Protein AF-A0A3D0Y3M3-F1 (afdb_monomer_lite)

Secondary structure (DSSP, 8-state):
---------TTSSSSSSSS-S----HHHHHHHHHH--STT----HHHHHHHHHHHHHH---HHHHHHHHHHHHHHHH-TTS-HHHHHHHHHHHTSTT----HHHHHHHHHHHH-GGGHHHHHHHHHHHTT-

Radius of gyration: 18.41 Å; chains: 1; bounding box: 30×40×73 Å

Foldseek 3Di:
DDDPDPPDDPVVPPLPPLPDDPPAPLVQLLCCLPPVHDPPDNQGNLNSLLVLLSCLLSDPDVVSVVVSLVSLLCQLVDPVHDLSSVLSSLLSCPAPSGDDDPVSVVSS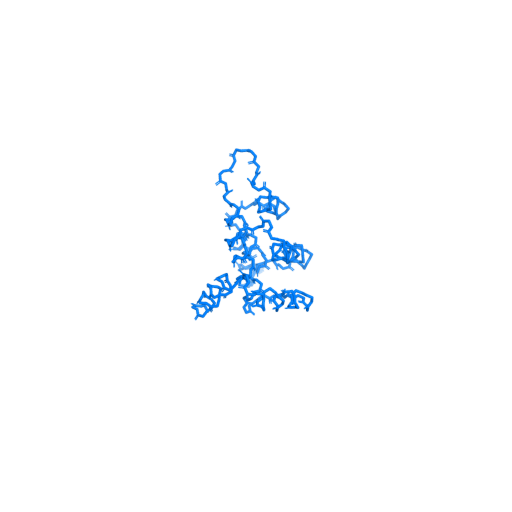VVSCPDPVNVVSNVVSVVVNVVD

Sequence (131 aa):
MVVIRQIKPKGEQMAKELTRETNIPIAKLIVMAIHGGIPGNSFTNCRAMNELGIAFLSTDNPEEREVIEKTFVDVLQNPRFDDCMQFVALSFLKRTDAIVTDHTKDIIAEFEENPANVNVVTAVKERLAHF

Structure (mmCIF, N/CA/C/O backbone):
data_AF-A0A3D0Y3M3-F1
#
_entry.id   AF-A0A3D0Y3M3-F1
#
loop_
_atom_site.group_PDB
_atom_site.id
_atom_site.type_symbol
_atom_site.label_atom_id
_atom_site.label_alt_id
_atom_site.label_comp_id
_atom_site.label_asym_id
_atom_site.label_entity_id
_atom_site.label_seq_id
_atom_site.pdbx_PDB_ins_code
_atom_site.Cartn_x
_atom_site.Cartn_y
_atom_site.Cartn_z
_atom_site.occupancy
_atom_site.B_iso_or_equiv
_atom_site.auth_seq_id
_atom_site.auth_comp_id
_atom_site.auth_asym_id
_atom_site.auth_atom_id
_atom_site.pdbx_PDB_model_num
ATOM 1 N N . MET A 1 1 ? 5.216 -17.815 -57.285 1.00 42.97 1 MET A N 1
ATOM 2 C CA . MET A 1 1 ? 5.975 -17.205 -56.173 1.00 42.97 1 MET A CA 1
ATOM 3 C C . MET A 1 1 ? 4.958 -16.563 -55.237 1.00 42.97 1 MET A C 1
ATOM 5 O O . MET A 1 1 ? 4.400 -15.531 -55.578 1.00 42.97 1 MET A O 1
ATOM 9 N N . VAL A 1 2 ? 4.579 -17.255 -54.159 1.00 35.00 2 VAL A N 1
ATOM 10 C CA . VAL A 1 2 ? 3.506 -16.812 -53.251 1.00 35.00 2 VAL A CA 1
ATOM 11 C C . VAL A 1 2 ? 4.131 -15.962 -52.149 1.00 35.00 2 VAL A C 1
ATOM 13 O O . VAL A 1 2 ? 4.950 -16.453 -51.380 1.00 35.00 2 VAL A O 1
ATOM 16 N N . VAL A 1 3 ? 3.761 -14.683 -52.092 1.00 39.56 3 VAL A N 1
ATOM 17 C CA . VAL A 1 3 ? 4.138 -13.774 -51.003 1.00 39.56 3 VAL A CA 1
ATOM 18 C C . VAL A 1 3 ? 3.166 -14.010 -49.850 1.00 39.56 3 VAL A C 1
ATOM 20 O O . VAL A 1 3 ? 2.032 -13.533 -49.872 1.00 39.56 3 VAL A O 1
ATOM 23 N N . ILE A 1 4 ? 3.596 -14.775 -48.850 1.00 42.16 4 ILE A N 1
ATOM 24 C CA . ILE A 1 4 ? 2.853 -14.948 -47.601 1.00 42.16 4 ILE A CA 1
ATOM 25 C C . ILE A 1 4 ? 3.025 -13.656 -46.798 1.00 42.16 4 ILE A C 1
ATOM 27 O O . ILE A 1 4 ? 4.086 -13.397 -46.231 1.00 42.16 4 ILE A O 1
ATOM 31 N N . ARG A 1 5 ? 1.987 -12.813 -46.769 1.00 44.28 5 ARG A N 1
ATOM 32 C CA . ARG A 1 5 ? 1.904 -11.704 -45.813 1.00 44.28 5 ARG A CA 1
ATOM 33 C C . ARG A 1 5 ? 1.813 -12.316 -44.418 1.00 44.28 5 ARG A C 1
ATOM 35 O O . ARG A 1 5 ? 0.815 -12.954 -44.098 1.00 44.28 5 ARG A O 1
ATOM 42 N N . GLN A 1 6 ? 2.852 -12.139 -43.606 1.00 44.34 6 GLN A N 1
ATOM 43 C CA . GLN A 1 6 ? 2.783 -12.484 -42.192 1.00 44.34 6 GLN A CA 1
ATOM 44 C C . GLN A 1 6 ? 1.736 -11.599 -41.513 1.00 44.34 6 GLN A C 1
ATOM 46 O O . GLN A 1 6 ? 1.946 -10.408 -41.290 1.00 44.34 6 GLN A O 1
ATOM 51 N N . ILE A 1 7 ? 0.587 -12.195 -41.214 1.00 50.84 7 ILE A N 1
ATOM 52 C CA . ILE A 1 7 ? -0.403 -11.637 -40.304 1.00 50.84 7 ILE A CA 1
ATOM 53 C C . ILE A 1 7 ? 0.166 -11.872 -38.903 1.00 50.84 7 ILE A C 1
ATOM 55 O O . ILE A 1 7 ? 0.170 -13.002 -38.419 1.00 50.84 7 ILE A O 1
ATOM 59 N N . LYS A 1 8 ? 0.712 -10.823 -38.279 1.00 45.25 8 LYS A N 1
ATOM 60 C CA . LYS A 1 8 ? 1.110 -10.879 -36.868 1.00 45.25 8 LYS A CA 1
ATOM 61 C C . LYS A 1 8 ? -0.123 -11.156 -35.995 1.00 45.25 8 LYS A C 1
ATOM 63 O O . LYS A 1 8 ? -1.190 -10.600 -36.273 1.00 45.25 8 LYS A O 1
ATOM 68 N N . PRO A 1 9 ? -0.006 -11.997 -34.956 1.00 43.25 9 PRO A N 1
ATOM 69 C CA . PRO A 1 9 ? -1.123 -12.328 -34.090 1.00 43.25 9 PRO A CA 1
ATOM 70 C C . PRO A 1 9 ? -1.576 -11.094 -33.303 1.00 43.25 9 PRO A C 1
ATOM 72 O O . PRO A 1 9 ? -0.786 -10.382 -32.687 1.00 43.25 9 PRO A O 1
ATOM 75 N N . LYS A 1 10 ? -2.893 -10.881 -33.298 1.00 49.25 10 LYS A N 1
ATOM 76 C CA . LYS A 1 10 ? -3.640 -9.793 -32.641 1.00 49.25 10 LYS A CA 1
ATOM 77 C C . LYS A 1 10 ? -3.475 -9.723 -31.106 1.00 49.25 10 LYS A C 1
ATOM 79 O O . LYS A 1 10 ? -4.125 -8.900 -30.477 1.00 49.25 10 LYS A O 1
ATOM 84 N N . GLY A 1 11 ? -2.633 -10.576 -30.515 1.00 42.41 11 GLY A N 1
ATOM 85 C CA . GLY A 1 11 ? -2.322 -10.620 -29.082 1.00 42.41 11 GLY A CA 1
ATOM 86 C C . GLY A 1 11 ? -1.064 -9.843 -28.672 1.00 42.41 11 GLY A C 1
ATOM 87 O O . GLY A 1 11 ? -0.869 -9.604 -27.490 1.00 42.41 11 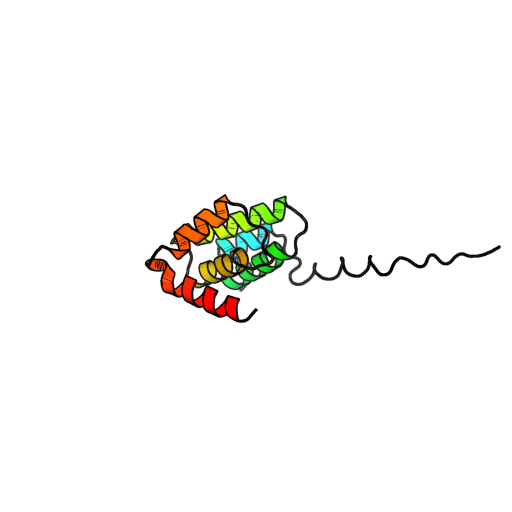GLY A O 1
ATOM 88 N N . GLU A 1 12 ? -0.231 -9.394 -29.617 1.00 38.28 12 GLU A N 1
ATOM 89 C CA . GLU A 1 12 ? 0.996 -8.625 -29.317 1.00 38.28 12 GLU A CA 1
ATOM 90 C C . GLU A 1 12 ? 0.781 -7.099 -29.246 1.00 38.28 12 GLU A C 1
ATOM 92 O O . GLU A 1 12 ? 1.720 -6.346 -28.986 1.00 38.28 12 GLU A O 1
ATOM 97 N N . GLN A 1 13 ? -0.445 -6.620 -29.487 1.00 40.28 13 GLN A N 1
ATOM 98 C CA . GLN A 1 13 ? -0.759 -5.186 -29.555 1.00 40.28 13 GLN A CA 1
ATOM 99 C C . GLN A 1 13 ? -1.400 -4.594 -28.291 1.00 40.28 13 GLN A C 1
ATOM 101 O O . GLN A 1 13 ? -1.568 -3.384 -28.246 1.00 40.28 13 GLN A O 1
ATOM 106 N N . MET A 1 14 ? -1.681 -5.385 -27.249 1.00 34.91 14 MET A N 1
ATOM 107 C CA . MET A 1 14 ? -2.246 -4.871 -25.984 1.00 34.91 14 MET A CA 1
ATOM 108 C C . MET A 1 14 ? -1.259 -4.832 -24.807 1.00 34.91 14 MET A C 1
ATOM 110 O O . MET A 1 14 ? -1.632 -4.410 -23.723 1.00 34.91 14 MET A O 1
ATOM 114 N N . ALA A 1 15 ? 0.009 -5.204 -25.006 1.00 37.84 15 ALA A N 1
ATOM 115 C CA . ALA A 1 15 ? 1.038 -5.121 -23.958 1.00 37.84 15 ALA A CA 1
ATOM 116 C C . ALA A 1 15 ? 1.918 -3.856 -24.056 1.00 37.84 15 ALA A C 1
ATOM 118 O O . ALA A 1 15 ? 2.871 -3.691 -23.301 1.00 37.84 15 ALA A O 1
ATOM 119 N N . LYS A 1 16 ? 1.639 -2.953 -25.008 1.00 36.66 16 LYS A N 1
ATOM 120 C CA . LYS A 1 16 ? 2.443 -1.737 -25.249 1.00 36.66 16 LYS A CA 1
ATOM 121 C C . LYS A 1 16 ? 1.717 -0.423 -24.971 1.00 36.66 16 LYS A C 1
ATOM 123 O O . LYS A 1 16 ? 2.240 0.631 -25.314 1.00 36.66 16 LYS A O 1
ATOM 128 N N . GLU A 1 17 ? 0.559 -0.470 -24.318 1.00 38.56 17 GLU A N 1
ATOM 129 C CA . GLU A 1 17 ? -0.277 0.720 -24.115 1.00 38.56 17 GLU A CA 1
ATOM 130 C C . GLU A 1 17 ? -0.664 0.979 -22.653 1.00 38.56 17 GLU A C 1
ATOM 132 O O . GLU A 1 17 ? -1.669 1.620 -22.388 1.00 38.56 17 GLU A O 1
ATOM 137 N N . LEU A 1 18 ? 0.175 0.550 -21.700 1.00 37.16 18 LEU A N 1
ATOM 138 C CA . LEU A 1 18 ? 0.082 0.984 -20.297 1.00 37.16 18 LEU A CA 1
ATOM 139 C C . LEU A 1 18 ? 1.440 1.415 -19.702 1.00 37.16 18 LEU A C 1
ATOM 141 O O . LEU A 1 18 ? 1.661 1.340 -18.503 1.00 37.16 18 LEU A O 1
ATOM 145 N N . THR A 1 19 ? 2.381 1.867 -20.539 1.00 39.25 19 THR A N 1
ATOM 146 C CA . THR A 1 19 ? 3.691 2.411 -20.106 1.00 39.25 19 THR A CA 1
ATOM 147 C C . THR A 1 19 ? 3.793 3.936 -20.209 1.00 39.25 19 THR A C 1
ATOM 149 O O . THR A 1 19 ? 4.885 4.496 -20.134 1.00 39.25 19 THR A O 1
ATOM 152 N N . ARG A 1 20 ? 2.679 4.660 -20.368 1.00 44.66 20 ARG A N 1
ATOM 153 C CA . ARG A 1 20 ? 2.699 6.125 -20.499 1.00 44.66 20 ARG A CA 1
ATOM 154 C C . ARG A 1 20 ? 1.561 6.802 -19.753 1.00 44.66 20 ARG A C 1
ATOM 156 O O . ARG A 1 20 ? 0.595 7.221 -20.371 1.00 44.66 20 ARG A O 1
ATOM 163 N N . GLU A 1 21 ? 1.761 7.054 -18.467 1.00 48.19 21 GLU A N 1
ATOM 164 C CA . GLU A 1 21 ? 1.193 8.276 -17.883 1.00 48.19 21 GLU A CA 1
ATOM 165 C C . GLU A 1 21 ? 2.258 9.235 -17.334 1.00 48.19 21 GLU A C 1
ATOM 167 O O . GLU A 1 21 ? 2.032 10.442 -17.351 1.00 48.19 21 GLU A O 1
ATOM 172 N N . THR A 1 22 ? 3.480 8.781 -17.001 1.00 51.88 22 THR A N 1
ATOM 173 C CA . THR A 1 22 ? 4.498 9.706 -16.453 1.00 51.88 22 THR A CA 1
ATOM 174 C C . THR A 1 22 ? 5.893 9.668 -17.092 1.00 51.88 22 THR A C 1
ATOM 176 O O . THR A 1 22 ? 6.578 10.688 -17.044 1.00 51.88 22 THR A O 1
ATOM 179 N N . ASN A 1 23 ? 6.348 8.573 -17.728 1.00 62.47 23 ASN A N 1
ATOM 180 C CA . ASN A 1 23 ? 7.762 8.386 -18.143 1.00 62.47 23 ASN A CA 1
ATOM 181 C C . ASN A 1 23 ? 8.780 8.642 -16.997 1.00 62.47 23 ASN A C 1
ATOM 183 O O . ASN A 1 23 ? 9.956 8.916 -17.252 1.00 62.47 23 ASN A O 1
ATOM 187 N N . ILE A 1 24 ? 8.350 8.596 -15.730 1.00 66.94 24 ILE A N 1
ATOM 188 C CA . ILE A 1 24 ? 9.216 8.834 -14.572 1.00 66.94 24 ILE A CA 1
ATOM 189 C C . ILE A 1 24 ? 9.765 7.477 -14.105 1.00 66.94 24 ILE A C 1
ATOM 191 O O . ILE A 1 24 ? 8.974 6.574 -13.846 1.00 66.94 24 ILE A O 1
ATOM 195 N N . PRO A 1 25 ? 11.094 7.311 -13.960 1.00 80.25 25 PRO A N 1
ATOM 196 C CA . PRO A 1 25 ? 11.662 6.094 -13.382 1.00 80.25 25 PRO A CA 1
ATOM 197 C C . PRO A 1 25 ? 11.103 5.820 -11.979 1.00 80.25 25 PRO A C 1
ATOM 199 O O . PRO A 1 25 ? 11.009 6.752 -11.180 1.00 80.25 25 PRO A O 1
ATOM 202 N N . ILE A 1 26 ? 10.816 4.558 -11.638 1.00 81.12 26 ILE A N 1
ATOM 203 C CA . ILE A 1 26 ? 10.262 4.166 -10.323 1.00 81.12 26 ILE A CA 1
ATOM 204 C C . ILE A 1 26 ? 11.098 4.719 -9.165 1.00 81.12 26 ILE A C 1
ATOM 206 O O . ILE A 1 26 ? 10.553 5.324 -8.250 1.00 81.12 26 ILE A O 1
ATOM 210 N N . ALA A 1 27 ? 12.430 4.639 -9.244 1.00 80.69 27 ALA A N 1
ATOM 211 C CA . ALA A 1 27 ? 13.315 5.218 -8.229 1.00 80.69 27 ALA A CA 1
ATOM 212 C C . ALA A 1 27 ? 13.071 6.726 -8.012 1.00 80.69 27 ALA A C 1
ATOM 214 O O . ALA A 1 27 ? 13.097 7.220 -6.886 1.00 80.69 27 ALA A O 1
ATOM 215 N N . LYS A 1 28 ? 12.784 7.467 -9.087 1.00 78.50 28 LYS A N 1
ATOM 216 C CA . LYS A 1 28 ? 12.464 8.897 -9.025 1.00 78.50 28 LYS A CA 1
ATOM 217 C C . LYS A 1 28 ? 11.062 9.130 -8.454 1.00 78.50 28 LYS A C 1
ATOM 219 O O . LYS A 1 28 ? 10.897 10.073 -7.684 1.00 78.50 28 LYS A O 1
ATOM 224 N N . LEU A 1 29 ? 10.088 8.269 -8.764 1.00 80.12 29 LEU A N 1
ATOM 225 C CA . LEU A 1 29 ? 8.758 8.299 -8.139 1.00 80.12 29 LEU A CA 1
ATOM 226 C C . LEU A 1 29 ? 8.832 8.040 -6.628 1.00 80.12 29 LEU A C 1
ATOM 228 O O . LEU A 1 29 ? 8.210 8.776 -5.872 1.00 80.12 29 LEU A O 1
ATOM 232 N N . ILE A 1 30 ? 9.646 7.081 -6.181 1.00 82.12 30 ILE A N 1
ATOM 233 C CA . ILE A 1 30 ? 9.871 6.783 -4.755 1.00 82.12 30 ILE A CA 1
ATOM 234 C C . ILE A 1 30 ? 10.464 7.992 -4.034 1.00 82.12 30 ILE A C 1
ATOM 236 O O . ILE A 1 30 ? 9.958 8.408 -2.992 1.00 82.12 30 ILE A O 1
ATOM 240 N N . VAL A 1 31 ? 11.501 8.616 -4.605 1.00 80.69 31 VAL A N 1
ATOM 241 C CA . VAL A 1 31 ? 12.077 9.844 -4.035 1.00 80.69 31 VAL A CA 1
ATOM 242 C C . VAL A 1 31 ? 11.018 10.941 -3.934 1.00 80.69 31 VAL A C 1
ATOM 244 O O . VAL A 1 31 ? 10.914 11.584 -2.893 1.00 80.69 31 VAL A O 1
ATOM 247 N N . MET A 1 32 ? 10.203 11.134 -4.974 1.00 78.69 32 MET A N 1
ATOM 248 C CA . MET A 1 32 ? 9.133 12.133 -4.963 1.00 78.69 32 MET A CA 1
ATOM 249 C C . MET A 1 32 ? 8.055 11.826 -3.915 1.00 78.69 32 MET A C 1
ATOM 251 O O . MET A 1 32 ? 7.635 12.740 -3.213 1.00 78.69 32 MET A O 1
ATOM 255 N N . ALA A 1 33 ? 7.647 10.564 -3.781 1.00 78.81 33 ALA A N 1
ATOM 256 C CA . ALA A 1 33 ? 6.616 10.129 -2.846 1.00 78.81 33 ALA A CA 1
ATOM 257 C C . ALA A 1 33 ? 7.062 10.242 -1.380 1.00 78.81 33 ALA A C 1
ATOM 259 O O . ALA A 1 33 ? 6.276 10.666 -0.538 1.00 78.81 33 ALA A O 1
ATOM 260 N N . ILE A 1 34 ? 8.323 9.913 -1.080 1.00 78.88 34 ILE A N 1
ATOM 261 C CA . ILE A 1 34 ? 8.843 9.888 0.296 1.00 78.88 34 ILE A CA 1
ATOM 262 C C . ILE A 1 34 ? 9.411 11.247 0.736 1.00 78.88 34 ILE A C 1
ATOM 264 O O . ILE A 1 34 ? 9.279 11.612 1.902 1.00 78.88 34 ILE A O 1
ATOM 268 N N . HIS A 1 35 ? 10.069 11.992 -0.160 1.00 73.62 35 HIS A N 1
ATOM 269 C CA . HIS A 1 35 ? 10.915 13.136 0.218 1.00 73.62 35 HIS A CA 1
ATOM 270 C C . HIS A 1 35 ? 10.386 14.513 -0.209 1.00 73.62 35 HIS A C 1
ATOM 272 O O . HIS A 1 35 ? 11.106 15.495 -0.045 1.00 73.62 35 HIS A O 1
ATOM 278 N N . GLY A 1 36 ? 9.160 14.643 -0.728 1.00 60.31 36 GLY A N 1
ATOM 279 C CA . GLY A 1 36 ? 8.625 15.981 -1.037 1.00 60.31 36 GLY A CA 1
ATOM 280 C C . GLY A 1 36 ? 8.968 16.520 -2.425 1.00 60.31 36 GLY A C 1
ATOM 281 O O . GLY A 1 36 ? 8.787 17.708 -2.680 1.00 60.31 36 GLY A O 1
ATOM 282 N N . GLY A 1 37 ? 9.460 15.671 -3.328 1.00 57.94 37 GLY A N 1
ATOM 283 C CA . GLY A 1 37 ? 9.801 16.063 -4.694 1.00 57.94 37 GLY A CA 1
ATOM 284 C C . GLY A 1 37 ? 11.220 16.611 -4.888 1.00 57.94 37 GLY A C 1
ATOM 285 O O . GLY A 1 37 ? 11.989 16.845 -3.962 1.00 57.94 37 GLY A O 1
ATOM 286 N N . ILE A 1 38 ? 11.576 16.777 -6.162 1.00 53.50 38 ILE A N 1
ATOM 287 C CA . ILE A 1 38 ? 12.813 17.425 -6.617 1.00 53.50 38 ILE A CA 1
ATOM 288 C C . ILE A 1 38 ? 12.537 18.935 -6.702 1.00 53.50 38 ILE A C 1
ATOM 290 O O . ILE A 1 38 ? 11.460 19.301 -7.187 1.00 53.50 38 ILE A O 1
ATOM 294 N N . PRO A 1 39 ? 13.474 19.817 -6.299 1.00 48.22 39 PRO A N 1
ATOM 295 C CA . PRO A 1 39 ? 13.294 21.263 -6.414 1.00 48.22 39 PRO A CA 1
ATOM 296 C C . PRO A 1 39 ? 12.828 21.668 -7.822 1.00 48.22 39 PRO A C 1
ATOM 298 O O . PRO A 1 39 ? 13.479 21.335 -8.811 1.00 48.22 39 PRO A O 1
ATOM 301 N N . GLY A 1 40 ? 11.693 22.370 -7.909 1.00 52.78 40 GLY A N 1
ATOM 302 C CA . GLY A 1 40 ? 11.134 22.878 -9.170 1.00 52.78 40 GLY A CA 1
ATOM 303 C C . GLY A 1 40 ? 9.968 22.083 -9.770 1.00 52.78 40 GLY A C 1
ATOM 304 O O . GLY A 1 40 ? 9.483 22.465 -10.832 1.00 52.78 40 GLY A O 1
ATOM 305 N N . ASN A 1 41 ? 9.484 21.019 -9.118 1.00 52.72 41 ASN A N 1
ATOM 306 C CA . ASN A 1 41 ? 8.320 20.257 -9.582 1.00 52.72 41 ASN A CA 1
ATOM 307 C C . ASN A 1 41 ? 7.220 20.235 -8.506 1.00 52.72 41 ASN A C 1
ATOM 309 O O . ASN A 1 41 ? 7.432 19.708 -7.420 1.00 52.72 41 ASN A O 1
ATOM 313 N N . SER A 1 42 ? 6.037 20.786 -8.797 1.00 51.09 42 SER A N 1
ATOM 314 C CA . SER A 1 42 ? 4.909 20.922 -7.852 1.00 51.09 42 SER A CA 1
ATOM 315 C C . SER A 1 42 ? 4.119 19.621 -7.634 1.00 51.09 42 SER A C 1
ATOM 317 O O . SER A 1 42 ? 2.898 19.641 -7.459 1.00 51.09 42 SER A 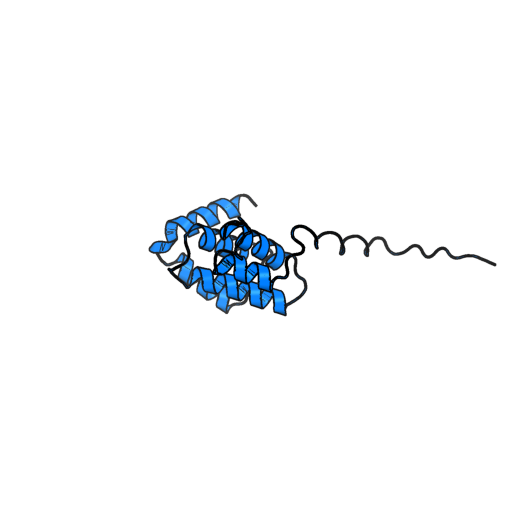O 1
ATOM 319 N N . PHE A 1 43 ? 4.778 18.470 -7.736 1.00 57.22 43 PHE A N 1
ATOM 320 C CA . PHE A 1 43 ? 4.131 17.179 -7.534 1.00 57.22 43 PHE A CA 1
ATOM 321 C C . PHE A 1 43 ? 3.910 16.974 -6.033 1.00 57.22 43 PHE A C 1
ATOM 323 O O . PHE A 1 43 ? 4.871 16.924 -5.275 1.00 57.22 43 PHE A O 1
ATOM 330 N N . THR A 1 44 ? 2.653 16.865 -5.600 1.00 68.94 44 THR A N 1
ATOM 331 C CA . THR A 1 44 ? 2.330 16.537 -4.206 1.00 68.94 44 THR A CA 1
ATOM 332 C C . THR A 1 44 ? 2.666 15.070 -3.914 1.00 68.94 44 THR A C 1
ATOM 334 O O . THR A 1 44 ? 2.524 14.213 -4.792 1.00 68.94 44 THR A O 1
ATOM 337 N N . ASN A 1 45 ? 3.081 14.761 -2.681 1.00 78.69 45 ASN A N 1
ATOM 338 C CA . ASN A 1 45 ? 3.495 13.405 -2.285 1.00 78.69 45 ASN A CA 1
ATOM 339 C C . ASN A 1 45 ? 2.404 12.365 -2.551 1.00 78.69 45 ASN A C 1
ATOM 341 O O . ASN A 1 45 ? 2.692 11.311 -3.107 1.00 78.69 45 ASN A O 1
ATOM 345 N N . CYS A 1 46 ? 1.138 12.688 -2.261 1.00 81.88 46 CYS A N 1
ATOM 346 C CA . CYS A 1 46 ? 0.022 11.781 -2.531 1.00 81.88 46 CYS A CA 1
ATOM 347 C C . CYS A 1 46 ? -0.173 11.502 -4.026 1.00 81.88 46 CYS A C 1
ATOM 349 O O . CYS A 1 46 ? -0.534 10.386 -4.392 1.00 81.88 46 CYS A O 1
ATOM 351 N N . ARG A 1 47 ? 0.103 12.475 -4.909 1.00 83.56 47 ARG A N 1
ATOM 352 C CA . ARG A 1 47 ? 0.061 12.228 -6.355 1.00 83.56 47 ARG A CA 1
ATOM 353 C C . ARG A 1 47 ? 1.162 11.253 -6.758 1.00 83.56 47 ARG A C 1
ATOM 355 O O . ARG A 1 47 ? 0.870 10.284 -7.443 1.00 83.56 47 ARG A O 1
ATOM 362 N N . ALA A 1 48 ? 2.396 11.468 -6.301 1.00 84.62 48 ALA A N 1
ATOM 363 C CA . ALA A 1 48 ? 3.500 10.544 -6.570 1.00 84.62 48 ALA A CA 1
ATOM 364 C C . ALA A 1 48 ? 3.234 9.138 -5.997 1.00 84.62 48 ALA A C 1
ATOM 366 O O . ALA A 1 48 ? 3.524 8.147 -6.659 1.00 84.62 48 ALA A O 1
ATOM 367 N N . MET A 1 49 ? 2.615 9.050 -4.818 1.00 88.81 49 MET A N 1
ATOM 368 C CA . MET A 1 49 ? 2.203 7.783 -4.213 1.00 88.81 49 MET A CA 1
ATOM 369 C C . MET A 1 49 ? 1.127 7.071 -5.040 1.00 88.81 49 MET A C 1
ATOM 371 O O . MET A 1 49 ? 1.172 5.857 -5.208 1.00 88.81 49 MET A O 1
ATOM 375 N N . ASN A 1 50 ? 0.177 7.820 -5.603 1.00 89.88 50 ASN A N 1
ATOM 376 C CA . ASN A 1 50 ? -0.853 7.250 -6.465 1.00 89.88 50 ASN A CA 1
ATOM 377 C C . ASN A 1 50 ? -0.260 6.708 -7.774 1.00 89.88 50 ASN A C 1
ATOM 379 O O . ASN A 1 50 ? -0.626 5.619 -8.200 1.00 89.88 50 ASN A O 1
ATOM 383 N N . GLU A 1 51 ? 0.693 7.427 -8.376 1.00 88.62 51 GLU A N 1
ATOM 384 C CA . GLU A 1 51 ? 1.442 6.946 -9.548 1.00 88.62 51 GLU A CA 1
ATOM 385 C C . GLU A 1 51 ? 2.245 5.675 -9.226 1.00 88.62 51 GLU A C 1
ATOM 387 O O . GLU A 1 51 ? 2.254 4.733 -10.018 1.00 88.62 51 GLU A O 1
ATOM 392 N N . LEU A 1 52 ? 2.870 5.606 -8.042 1.00 89.88 52 LEU A N 1
ATOM 393 C CA . LEU A 1 52 ? 3.516 4.377 -7.565 1.00 89.88 52 LEU A CA 1
ATOM 394 C C . LEU A 1 52 ? 2.518 3.228 -7.429 1.00 89.88 52 LEU A C 1
ATOM 396 O O . LEU A 1 52 ? 2.847 2.103 -7.782 1.00 89.88 52 LEU A O 1
ATOM 400 N N . GLY A 1 53 ? 1.302 3.498 -6.960 1.00 90.75 53 GLY A N 1
ATOM 401 C CA . GLY A 1 53 ? 0.258 2.484 -6.833 1.00 90.75 53 GLY A CA 1
ATOM 402 C C . GLY A 1 53 ? -0.235 1.951 -8.171 1.00 90.75 53 GLY A C 1
ATOM 403 O O . GLY A 1 53 ? -0.482 0.755 -8.310 1.00 90.75 53 GLY A O 1
ATOM 404 N N . ILE A 1 54 ? -0.325 2.813 -9.184 1.00 90.25 54 ILE A N 1
ATOM 405 C CA . ILE A 1 54 ? -0.610 2.379 -10.555 1.00 90.25 54 ILE A CA 1
ATOM 406 C C . ILE A 1 54 ? 0.527 1.477 -11.049 1.00 90.25 54 ILE A C 1
ATOM 408 O O . ILE A 1 54 ? 0.259 0.366 -11.503 1.00 90.25 54 ILE A O 1
ATOM 412 N N . ALA A 1 55 ? 1.784 1.904 -10.876 1.00 89.06 55 ALA A N 1
ATOM 413 C CA . ALA A 1 55 ? 2.956 1.122 -11.269 1.00 89.06 55 ALA A CA 1
ATOM 414 C C . ALA A 1 55 ? 3.037 -0.236 -10.549 1.00 89.06 55 ALA A C 1
ATOM 416 O O . ALA A 1 55 ? 3.363 -1.240 -11.178 1.00 89.06 55 ALA A O 1
ATOM 417 N N . PHE A 1 56 ? 2.695 -0.279 -9.258 1.00 91.19 56 PHE A N 1
ATOM 418 C CA . PHE A 1 56 ? 2.658 -1.495 -8.440 1.00 91.19 56 PHE A CA 1
ATOM 419 C C . PHE A 1 56 ? 1.758 -2.576 -9.046 1.00 91.19 56 PHE A C 1
ATOM 421 O O . PHE A 1 56 ? 2.117 -3.753 -9.051 1.00 91.19 56 PHE A O 1
ATOM 428 N N . LEU A 1 57 ? 0.614 -2.170 -9.594 1.00 89.12 57 LEU A N 1
ATOM 429 C CA . LEU A 1 57 ? -0.378 -3.090 -10.145 1.00 89.12 57 LEU A CA 1
ATOM 430 C C . LEU A 1 57 ? -0.179 -3.390 -11.628 1.00 89.12 57 LEU A C 1
ATOM 432 O O . LEU A 1 57 ? -0.664 -4.409 -12.108 1.00 89.12 57 LEU A O 1
ATOM 436 N N . SER A 1 58 ? 0.526 -2.524 -12.357 1.00 87.81 58 SER A N 1
ATOM 437 C CA . SER A 1 58 ? 0.777 -2.709 -13.787 1.00 87.81 58 SER A CA 1
ATOM 438 C C . SER A 1 58 ? 2.131 -3.339 -14.114 1.00 87.81 58 SER A C 1
ATOM 440 O O . SER A 1 58 ? 2.332 -3.741 -15.257 1.00 87.81 58 SER A O 1
ATOM 442 N N . THR A 1 59 ? 3.096 -3.354 -13.185 1.00 85.31 59 THR A N 1
ATOM 443 C CA . THR A 1 59 ? 4.437 -3.889 -13.470 1.00 85.31 59 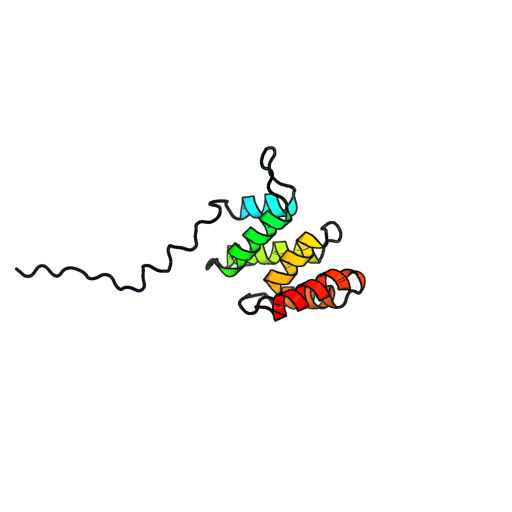THR A CA 1
ATOM 444 C C . THR A 1 59 ? 4.445 -5.417 -13.477 1.00 85.31 59 THR A C 1
ATOM 446 O O . THR A 1 59 ? 3.971 -6.065 -12.541 1.00 85.31 59 THR A O 1
ATOM 449 N N . ASP A 1 60 ? 5.045 -5.995 -14.518 1.00 85.62 60 ASP A N 1
ATOM 450 C CA . ASP A 1 60 ? 5.353 -7.427 -14.607 1.00 85.62 60 ASP A CA 1
ATOM 451 C C . ASP A 1 60 ? 6.707 -7.770 -13.958 1.00 85.62 60 ASP A C 1
ATOM 453 O O . ASP A 1 60 ? 7.039 -8.947 -13.804 1.00 85.62 60 ASP A O 1
ATOM 457 N N . ASN A 1 61 ? 7.503 -6.761 -13.577 1.00 86.88 61 ASN A N 1
ATOM 458 C CA . ASN A 1 61 ? 8.811 -6.957 -12.962 1.00 86.88 61 ASN A CA 1
ATOM 459 C C . ASN A 1 61 ? 8.658 -7.207 -11.445 1.00 86.88 61 ASN A C 1
ATOM 461 O O . ASN A 1 61 ? 8.249 -6.298 -10.716 1.00 86.88 61 ASN A O 1
ATOM 465 N N . PRO A 1 62 ? 9.001 -8.408 -10.939 1.00 86.56 62 PRO A N 1
ATOM 466 C CA . PRO A 1 62 ? 8.841 -8.736 -9.525 1.00 86.56 62 PRO A CA 1
ATOM 467 C C . PRO A 1 62 ? 9.741 -7.900 -8.607 1.00 86.56 62 PRO A C 1
ATOM 469 O O . PRO A 1 62 ? 9.307 -7.553 -7.513 1.00 86.56 62 PRO A O 1
ATOM 472 N N . GLU A 1 63 ? 10.945 -7.522 -9.048 1.00 88.06 63 GLU A N 1
ATOM 473 C CA . GLU A 1 63 ? 11.867 -6.704 -8.244 1.00 88.06 63 GLU A CA 1
ATOM 474 C C . GLU A 1 63 ? 11.327 -5.280 -8.064 1.00 88.06 63 GLU A C 1
ATOM 476 O O . GLU A 1 63 ? 11.368 -4.712 -6.975 1.00 88.06 63 GLU A O 1
ATOM 481 N N . GLU A 1 64 ? 10.764 -4.699 -9.127 1.00 87.81 64 GLU A N 1
ATOM 482 C CA . GLU A 1 64 ? 10.107 -3.391 -9.050 1.00 87.81 64 GLU A CA 1
ATOM 483 C C . GLU A 1 64 ? 8.892 -3.435 -8.132 1.00 87.81 64 GLU A C 1
ATOM 485 O O . GLU A 1 64 ? 8.709 -2.535 -7.310 1.00 87.81 64 GLU A O 1
ATOM 490 N N . ARG A 1 65 ? 8.080 -4.491 -8.251 1.00 91.00 65 ARG A N 1
ATOM 491 C CA . ARG A 1 65 ? 6.915 -4.687 -7.392 1.00 91.00 65 ARG A CA 1
ATOM 492 C C . ARG A 1 65 ? 7.318 -4.762 -5.923 1.00 91.00 65 ARG A C 1
ATOM 494 O O . ARG A 1 65 ? 6.728 -4.048 -5.121 1.00 91.00 65 ARG A O 1
ATOM 501 N N . GLU A 1 66 ? 8.336 -5.554 -5.588 1.00 90.19 66 GLU A N 1
ATOM 502 C CA . GLU A 1 66 ? 8.842 -5.702 -4.217 1.00 90.19 66 GLU A CA 1
ATOM 503 C C . GLU A 1 66 ? 9.337 -4.364 -3.645 1.00 90.19 66 GLU A C 1
ATOM 505 O O . GLU A 1 66 ? 9.027 -4.004 -2.509 1.00 90.19 66 GLU A O 1
ATOM 510 N N . VAL A 1 67 ? 10.058 -3.574 -4.444 1.00 90.94 67 VAL A N 1
ATOM 511 C CA . VAL A 1 67 ? 10.544 -2.252 -4.023 1.00 90.94 67 VAL A CA 1
ATOM 512 C C . VAL A 1 67 ? 9.386 -1.278 -3.759 1.00 90.94 67 VAL A C 1
ATOM 514 O O . VAL A 1 67 ? 9.438 -0.496 -2.801 1.00 90.94 67 VAL A O 1
ATOM 517 N N . ILE A 1 68 ? 8.335 -1.307 -4.583 1.00 92.31 68 ILE A N 1
ATOM 518 C CA . ILE A 1 68 ? 7.155 -0.457 -4.381 1.00 92.31 68 ILE A CA 1
ATOM 519 C C . ILE A 1 68 ? 6.336 -0.943 -3.177 1.00 92.31 68 ILE A C 1
ATOM 521 O O . ILE A 1 68 ? 5.941 -0.124 -2.349 1.00 92.31 68 ILE A O 1
ATOM 525 N N . GLU A 1 69 ? 6.144 -2.255 -3.024 1.00 94.19 69 GLU A N 1
ATOM 526 C CA . GLU A 1 69 ? 5.477 -2.860 -1.863 1.00 94.19 69 GLU A CA 1
ATOM 527 C C . GLU A 1 69 ? 6.157 -2.430 -0.562 1.00 94.19 69 GLU A C 1
ATOM 529 O O . GLU A 1 69 ? 5.504 -1.901 0.339 1.00 94.19 69 GLU A O 1
ATOM 534 N N . LYS A 1 70 ? 7.488 -2.551 -0.503 1.00 93.50 70 LYS A N 1
ATOM 535 C CA . LYS A 1 70 ? 8.283 -2.099 0.640 1.00 93.50 70 LYS A CA 1
ATOM 536 C C . LYS A 1 70 ? 8.096 -0.609 0.919 1.00 93.50 70 LYS A C 1
ATOM 538 O O . LYS A 1 70 ? 7.999 -0.208 2.073 1.00 93.50 70 LYS A O 1
ATOM 543 N N . THR A 1 71 ? 7.994 0.210 -0.127 1.00 93.44 71 THR A N 1
ATOM 544 C CA . THR A 1 71 ? 7.731 1.648 0.025 1.00 93.44 71 THR A CA 1
ATOM 545 C C . THR A 1 71 ? 6.373 1.905 0.683 1.00 93.44 71 THR A C 1
ATOM 547 O O . THR A 1 71 ? 6.273 2.771 1.551 1.00 93.44 71 THR A O 1
ATOM 550 N N . PHE A 1 72 ? 5.327 1.159 0.319 1.00 95.38 72 PHE A N 1
ATOM 551 C CA . PHE A 1 72 ? 4.018 1.280 0.971 1.00 95.38 72 PHE A CA 1
ATOM 552 C C . PHE A 1 72 ? 4.038 0.794 2.417 1.00 95.38 72 PHE A C 1
ATOM 554 O O . PHE A 1 72 ? 3.472 1.458 3.282 1.00 95.38 72 PHE A O 1
ATOM 561 N N . VAL A 1 73 ? 4.731 -0.309 2.695 1.00 95.12 73 VAL A N 1
ATOM 562 C CA . VAL A 1 73 ? 4.944 -0.799 4.063 1.00 95.12 73 VAL A CA 1
ATOM 563 C C . VAL A 1 73 ? 5.640 0.256 4.926 1.00 95.12 73 VAL A C 1
ATOM 565 O O . VAL A 1 73 ? 5.139 0.591 6.000 1.00 95.12 73 VAL A O 1
ATOM 568 N N . ASP A 1 74 ? 6.726 0.855 4.429 1.00 93.69 74 ASP A N 1
ATOM 569 C CA . ASP A 1 74 ? 7.461 1.915 5.128 1.00 93.69 74 ASP A CA 1
ATOM 570 C C . ASP A 1 74 ? 6.563 3.128 5.436 1.00 93.69 74 ASP A C 1
ATOM 572 O O . ASP A 1 74 ? 6.748 3.805 6.452 1.00 93.69 74 ASP A O 1
ATOM 576 N N . VAL A 1 75 ? 5.583 3.415 4.570 1.00 93.69 75 VAL A N 1
ATOM 577 C CA . VAL A 1 75 ? 4.594 4.483 4.780 1.00 93.69 75 VAL A CA 1
ATOM 578 C C . VAL A 1 75 ? 3.610 4.134 5.894 1.00 93.69 75 VAL A C 1
ATOM 580 O O . VAL A 1 75 ? 3.322 4.993 6.727 1.00 93.69 75 VAL A O 1
ATOM 583 N N . LEU A 1 76 ? 3.121 2.893 5.946 1.00 94.50 76 LEU A N 1
ATOM 584 C CA . LEU A 1 76 ? 2.180 2.449 6.980 1.00 94.50 76 LEU A CA 1
ATOM 585 C C . LEU A 1 76 ? 2.832 2.337 8.363 1.00 94.50 76 LEU A C 1
ATOM 587 O O . LEU A 1 76 ? 2.208 2.670 9.367 1.00 94.50 76 LEU A O 1
ATOM 591 N N . GLN A 1 77 ? 4.089 1.904 8.432 1.00 93.12 77 GLN A N 1
ATOM 592 C CA . GLN A 1 77 ? 4.782 1.697 9.707 1.00 93.12 77 GLN A CA 1
ATOM 593 C C . GLN A 1 77 ? 5.362 2.983 10.310 1.00 93.12 77 GLN A C 1
ATOM 595 O O . GLN A 1 77 ? 5.742 2.996 11.483 1.00 93.12 77 GLN A O 1
ATOM 600 N N . ASN A 1 78 ? 5.463 4.067 9.534 1.00 88.38 78 ASN A N 1
ATOM 601 C CA . ASN A 1 78 ? 6.140 5.277 9.978 1.00 88.38 78 ASN A CA 1
ATOM 602 C C . ASN A 1 78 ? 5.154 6.426 10.272 1.00 88.38 78 ASN A C 1
ATOM 604 O O . ASN A 1 78 ? 4.574 6.993 9.344 1.00 88.38 78 ASN A O 1
ATOM 608 N N . PRO A 1 79 ? 5.034 6.865 11.541 1.00 82.88 79 PRO A N 1
ATOM 609 C CA . PRO A 1 79 ? 4.077 7.896 11.951 1.00 82.88 79 PRO A CA 1
ATOM 610 C C . PRO A 1 79 ? 4.405 9.299 11.418 1.00 82.88 79 PRO A C 1
ATOM 612 O O . PRO A 1 79 ? 3.646 10.236 11.646 1.00 82.88 79 PRO A O 1
ATOM 615 N N . ARG A 1 80 ? 5.543 9.484 10.732 1.00 85.38 80 ARG A N 1
ATOM 616 C CA . ARG A 1 80 ? 5.897 10.763 10.096 1.00 85.38 80 ARG A CA 1
ATOM 617 C C . ARG A 1 80 ? 5.062 11.074 8.852 1.00 85.38 80 ARG A C 1
ATOM 619 O O . ARG A 1 80 ? 5.075 12.217 8.402 1.00 85.38 80 ARG A O 1
ATOM 626 N N . PHE A 1 81 ? 4.457 10.058 8.237 1.00 86.81 81 PHE A N 1
ATOM 627 C CA . PHE A 1 81 ? 3.665 10.228 7.025 1.00 86.81 81 PHE A CA 1
ATOM 628 C C . PHE A 1 81 ? 2.219 10.549 7.389 1.00 86.81 81 PHE A C 1
ATOM 630 O O . PHE A 1 81 ? 1.673 9.980 8.326 1.00 86.81 81 PHE A O 1
ATOM 637 N N . ASP A 1 82 ? 1.620 11.475 6.644 1.00 87.50 82 ASP A N 1
ATOM 638 C CA . ASP A 1 82 ? 0.235 11.878 6.851 1.00 87.50 82 ASP A CA 1
ATOM 639 C C . ASP A 1 82 ? -0.779 10.813 6.394 1.00 87.50 82 ASP A C 1
ATOM 641 O O . ASP A 1 82 ? -0.484 9.920 5.589 1.00 87.50 82 ASP A O 1
ATOM 645 N N . ASP A 1 83 ? -2.010 10.964 6.882 1.00 90.00 83 ASP A N 1
ATOM 646 C CA . ASP A 1 83 ? -3.161 10.118 6.562 1.00 90.00 83 ASP A CA 1
ATOM 647 C C . ASP A 1 83 ? -3.407 9.988 5.051 1.00 90.00 83 ASP A C 1
ATOM 649 O O . ASP A 1 83 ? -3.900 8.959 4.596 1.00 90.00 83 ASP A O 1
ATOM 653 N N . CYS A 1 84 ? -3.067 11.005 4.248 1.00 89.31 84 CYS A N 1
ATOM 654 C CA . CYS A 1 84 ? -3.266 10.972 2.799 1.00 89.31 84 CYS A CA 1
ATOM 655 C C . CYS A 1 84 ? -2.322 9.964 2.134 1.00 89.31 84 CYS A C 1
ATOM 657 O O . CYS A 1 84 ? -2.758 9.155 1.311 1.00 89.31 84 CYS A O 1
ATOM 659 N N . MET A 1 85 ? -1.042 9.960 2.507 1.00 90.69 85 MET A N 1
ATOM 660 C CA . MET A 1 85 ? -0.088 8.964 2.014 1.00 90.69 85 MET A CA 1
ATOM 661 C C . MET A 1 85 ? -0.422 7.561 2.521 1.00 90.69 85 MET A C 1
ATOM 663 O O . MET A 1 85 ? -0.403 6.615 1.729 1.00 90.69 85 MET A O 1
ATOM 667 N N . GLN A 1 86 ? -0.780 7.428 3.800 1.00 94.00 86 GLN A N 1
ATOM 668 C CA . GLN A 1 86 ? -1.185 6.146 4.385 1.00 94.00 86 GLN A CA 1
ATOM 669 C C . GLN A 1 86 ? -2.445 5.585 3.718 1.00 94.00 86 GLN A C 1
ATOM 671 O O . GLN A 1 86 ? -2.497 4.400 3.396 1.00 94.00 86 GLN A O 1
ATOM 676 N N . PHE A 1 87 ? -3.429 6.437 3.426 1.00 94.50 87 PHE A N 1
ATOM 677 C CA . PHE A 1 87 ? -4.637 6.066 2.693 1.00 94.50 87 PHE A CA 1
ATOM 678 C C . PHE A 1 87 ? -4.321 5.503 1.308 1.00 94.50 87 PHE A C 1
ATOM 680 O O . PHE A 1 87 ? -4.868 4.466 0.927 1.00 94.50 87 PHE A O 1
ATOM 687 N N . VAL A 1 88 ? -3.444 6.167 0.549 1.00 93.75 88 VAL A N 1
ATOM 688 C CA . VAL A 1 88 ? -3.055 5.699 -0.786 1.00 93.75 88 VAL A CA 1
ATOM 689 C C . VAL A 1 88 ? -2.330 4.356 -0.682 1.00 93.75 88 VAL A C 1
ATOM 691 O O . VAL A 1 88 ? -2.740 3.407 -1.348 1.00 93.75 88 VAL A O 1
ATOM 694 N N . ALA A 1 89 ? -1.317 4.252 0.182 1.00 94.81 89 ALA A N 1
ATOM 695 C CA . ALA A 1 89 ? -0.556 3.020 0.391 1.00 94.81 89 ALA A CA 1
ATOM 696 C C . ALA A 1 89 ? -1.473 1.841 0.762 1.00 94.81 89 ALA A C 1
ATOM 698 O O . ALA A 1 89 ? -1.474 0.814 0.082 1.00 94.81 89 ALA A O 1
ATOM 699 N N . LEU A 1 90 ? -2.328 2.019 1.774 1.00 96.56 90 LEU A N 1
ATOM 700 C CA . LEU A 1 90 ? -3.263 0.987 2.220 1.00 96.56 90 LEU A CA 1
ATOM 701 C C . LEU A 1 90 ? -4.279 0.617 1.127 1.00 96.56 90 LEU A C 1
ATOM 703 O O . LEU A 1 90 ? -4.572 -0.562 0.945 1.00 96.56 90 LEU A O 1
ATOM 707 N N . SER A 1 91 ? -4.783 1.591 0.359 1.00 94.75 91 SER A N 1
ATOM 708 C CA . SER A 1 91 ? -5.725 1.333 -0.744 1.00 94.75 91 SER A CA 1
ATOM 709 C C . SER A 1 91 ? -5.136 0.405 -1.805 1.00 94.75 91 SER A C 1
ATOM 711 O O . SER A 1 91 ? -5.831 -0.487 -2.287 1.00 94.75 91 SER A O 1
ATOM 713 N N . PHE A 1 92 ? -3.871 0.612 -2.180 1.00 95.25 92 PHE A N 1
ATOM 714 C CA . PHE A 1 92 ? -3.204 -0.215 -3.186 1.00 95.25 92 PHE A CA 1
ATOM 715 C C . PHE A 1 92 ? -2.796 -1.582 -2.640 1.00 95.25 92 PHE A C 1
ATOM 717 O O . PHE A 1 92 ? -2.980 -2.578 -3.333 1.00 95.25 92 PHE A O 1
ATOM 724 N N . LEU A 1 93 ? -2.323 -1.654 -1.396 1.00 95.31 93 LEU A N 1
ATOM 725 C CA . LEU A 1 93 ? -1.978 -2.924 -0.755 1.00 95.31 93 LEU A CA 1
ATOM 726 C C . LEU A 1 93 ? -3.196 -3.832 -0.510 1.00 95.31 93 LEU A C 1
ATOM 728 O O . LEU A 1 93 ? -3.058 -5.052 -0.511 1.00 95.31 93 LEU A O 1
ATOM 732 N N . LYS A 1 94 ? -4.388 -3.253 -0.312 1.00 93.69 94 LYS A N 1
ATOM 733 C CA . LYS A 1 94 ? -5.644 -3.992 -0.084 1.00 93.69 94 LYS A CA 1
ATOM 734 C C . LYS A 1 94 ? -6.482 -4.234 -1.341 1.00 93.69 94 LYS A C 1
ATOM 736 O O . LYS A 1 94 ? -7.576 -4.793 -1.239 1.00 93.69 94 LYS A O 1
ATOM 741 N N . ARG A 1 95 ? -6.017 -3.808 -2.517 1.00 88.44 95 ARG A N 1
ATOM 742 C CA . ARG A 1 95 ? -6.714 -4.087 -3.777 1.00 88.44 95 ARG A CA 1
ATOM 743 C C . ARG A 1 95 ? -6.736 -5.591 -4.069 1.00 88.44 95 ARG A C 1
ATOM 745 O O . ARG A 1 95 ? -5.785 -6.301 -3.774 1.00 88.44 95 ARG A O 1
ATOM 752 N N . THR A 1 96 ? -7.827 -6.081 -4.656 1.00 79.12 96 THR A N 1
ATOM 753 C CA . THR A 1 96 ? -8.041 -7.519 -4.917 1.00 79.12 96 THR A CA 1
ATOM 754 C C . THR A 1 96 ? -7.057 -8.108 -5.925 1.00 79.12 96 THR A C 1
ATOM 756 O O . THR A 1 96 ? -6.755 -9.297 -5.862 1.00 79.12 96 THR A O 1
ATOM 759 N N . ASP A 1 97 ? -6.550 -7.285 -6.840 1.00 80.25 97 ASP A N 1
ATOM 760 C CA . ASP A 1 97 ? -5.536 -7.630 -7.834 1.00 80.25 97 ASP A CA 1
ATOM 761 C C . ASP A 1 97 ? -4.092 -7.455 -7.327 1.00 80.25 97 ASP A C 1
ATOM 763 O O . ASP A 1 97 ? -3.145 -7.771 -8.048 1.00 80.25 97 ASP A O 1
ATOM 767 N N . ALA A 1 98 ? -3.898 -6.994 -6.087 1.00 81.31 98 ALA A N 1
ATOM 768 C CA . ALA A 1 98 ? -2.573 -6.827 -5.506 1.00 81.31 98 ALA A CA 1
ATOM 769 C C . ALA A 1 98 ? -1.950 -8.177 -5.118 1.00 81.31 98 ALA A C 1
ATOM 771 O O . ALA A 1 98 ? -2.502 -8.946 -4.330 1.00 81.31 98 ALA A O 1
ATOM 772 N N . ILE A 1 99 ? -0.744 -8.441 -5.627 1.00 85.56 99 ILE A N 1
ATOM 773 C CA . ILE A 1 99 ? 0.098 -9.550 -5.170 1.00 85.56 99 ILE A CA 1
ATOM 774 C C . ILE A 1 99 ? 1.020 -8.997 -4.084 1.00 85.56 99 ILE A C 1
ATOM 776 O O . ILE A 1 99 ? 1.988 -8.311 -4.404 1.00 85.56 99 ILE A O 1
ATOM 780 N N . VAL A 1 100 ? 0.696 -9.289 -2.823 1.00 89.75 100 VAL A N 1
ATOM 781 C CA . VAL A 1 100 ? 1.451 -8.860 -1.632 1.00 89.75 100 VAL A CA 1
ATOM 782 C C . VAL A 1 100 ? 1.999 -10.059 -0.865 1.00 89.75 100 VAL A C 1
ATOM 784 O O . VAL A 1 100 ? 1.375 -11.128 -0.819 1.00 89.75 100 VAL A O 1
ATOM 787 N N . THR A 1 101 ? 3.160 -9.877 -0.245 1.00 91.25 101 THR A N 1
ATOM 788 C CA . THR A 1 101 ? 3.794 -10.889 0.607 1.00 91.25 101 THR A CA 1
ATOM 789 C C . THR A 1 101 ? 3.015 -11.109 1.908 1.00 91.25 101 THR A C 1
ATOM 791 O O . THR A 1 101 ?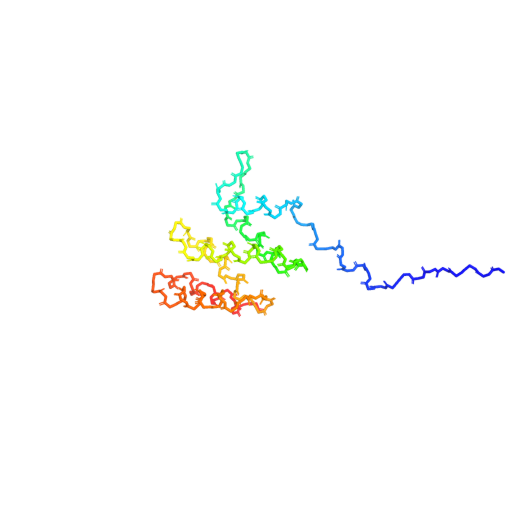 2.243 -10.254 2.342 1.00 91.25 101 THR A O 1
ATOM 794 N N . ASP A 1 102 ? 3.218 -12.257 2.563 1.00 93.19 102 ASP A N 1
ATOM 795 C CA . ASP A 1 102 ? 2.563 -12.540 3.849 1.00 93.19 102 ASP A CA 1
ATOM 796 C C . ASP A 1 102 ? 3.006 -11.561 4.945 1.00 93.19 102 ASP A C 1
ATOM 798 O O . ASP A 1 102 ? 2.173 -11.082 5.706 1.00 93.19 102 ASP A O 1
ATOM 802 N N . HIS A 1 103 ? 4.279 -11.153 4.937 1.00 93.19 103 HIS A N 1
ATOM 803 C CA . HIS A 1 103 ? 4.782 -10.113 5.836 1.00 93.19 103 HIS A CA 1
ATOM 804 C C . HIS A 1 103 ? 3.997 -8.797 5.707 1.00 93.19 103 HIS A C 1
ATOM 806 O O . HIS A 1 103 ? 3.612 -8.194 6.706 1.00 93.19 103 HIS A O 1
ATOM 812 N N . THR A 1 104 ? 3.706 -8.367 4.477 1.00 94.50 104 THR A N 1
ATOM 813 C CA . THR A 1 104 ? 2.900 -7.168 4.226 1.00 94.50 104 THR A CA 1
ATOM 814 C C . THR A 1 104 ? 1.461 -7.332 4.709 1.00 94.50 104 THR A C 1
ATOM 816 O O . THR A 1 104 ? 0.879 -6.370 5.208 1.00 94.50 104 THR A O 1
ATOM 819 N N . LYS A 1 105 ? 0.879 -8.536 4.632 1.00 94.50 105 LYS A N 1
ATOM 820 C CA . LYS A 1 105 ? -0.458 -8.802 5.192 1.00 94.50 105 LYS A CA 1
ATOM 821 C C . LYS A 1 105 ? -0.475 -8.652 6.712 1.00 94.50 105 LYS A C 1
ATOM 823 O O . LYS A 1 105 ? -1.417 -8.053 7.226 1.00 94.50 105 LYS A O 1
ATOM 828 N N . ASP A 1 106 ? 0.557 -9.135 7.404 1.00 96.19 106 ASP A N 1
ATOM 829 C CA . ASP A 1 106 ? 0.684 -8.979 8.859 1.00 96.19 106 ASP A CA 1
ATOM 830 C C . ASP A 1 106 ? 0.749 -7.493 9.241 1.00 96.19 106 ASP A C 1
ATOM 832 O O . ASP A 1 106 ? 0.019 -7.035 10.116 1.00 96.19 106 ASP A O 1
ATOM 836 N N . ILE A 1 107 ? 1.538 -6.705 8.506 1.00 95.88 107 ILE A N 1
ATOM 837 C CA . ILE A 1 107 ? 1.650 -5.254 8.719 1.00 95.88 107 ILE A CA 1
ATOM 838 C C . ILE A 1 107 ? 0.322 -4.536 8.461 1.00 95.88 107 ILE A C 1
ATOM 840 O O . ILE A 1 107 ? -0.038 -3.623 9.203 1.00 95.88 107 ILE A O 1
ATOM 844 N N . ILE A 1 108 ? -0.419 -4.926 7.419 1.00 96.12 108 ILE A N 1
ATOM 845 C CA . ILE A 1 108 ? -1.756 -4.378 7.159 1.00 96.12 108 ILE A CA 1
ATOM 846 C C . ILE A 1 108 ? -2.680 -4.684 8.338 1.00 96.12 108 ILE A C 1
ATOM 848 O O . ILE A 1 108 ? -3.376 -3.780 8.793 1.00 96.12 108 ILE A O 1
ATOM 852 N N . ALA A 1 109 ? -2.677 -5.918 8.849 1.00 95.88 109 ALA A N 1
ATOM 853 C CA . ALA A 1 109 ? -3.498 -6.292 9.996 1.00 95.88 109 ALA A CA 1
ATOM 854 C C . ALA A 1 109 ? -3.145 -5.452 11.236 1.00 95.88 109 ALA A C 1
ATOM 856 O O . ALA A 1 109 ? -4.034 -4.834 11.820 1.00 95.88 109 ALA A O 1
ATOM 857 N N . GLU A 1 110 ? -1.857 -5.323 11.569 1.00 96.31 110 GLU A N 1
ATOM 858 C CA . GLU A 1 110 ? -1.386 -4.468 12.670 1.00 96.31 110 GLU A CA 1
ATOM 859 C C . GLU A 1 110 ? -1.797 -2.997 12.484 1.00 96.31 110 GLU A C 1
ATOM 861 O O . GLU A 1 110 ? -2.239 -2.334 13.428 1.00 96.31 110 GLU A O 1
ATOM 866 N N . PHE A 1 111 ? -1.687 -2.473 11.258 1.00 96.25 111 PHE A N 1
ATOM 867 C CA . PHE A 1 111 ? -2.100 -1.109 10.933 1.00 96.25 111 PHE A CA 1
ATOM 868 C C . PHE A 1 111 ? -3.610 -0.914 11.113 1.00 96.25 111 PHE A C 1
ATOM 870 O O . PHE A 1 111 ? -4.027 0.129 11.622 1.00 96.25 111 PHE A O 1
ATOM 877 N N . GLU A 1 112 ? -4.424 -1.892 10.706 1.00 96.00 112 GLU A N 1
ATOM 878 C CA . GLU A 1 112 ? -5.886 -1.843 10.803 1.00 96.00 112 GLU A CA 1
ATOM 879 C C . GLU A 1 112 ? -6.414 -2.013 12.231 1.00 96.00 112 GLU A C 1
ATOM 881 O O . GLU A 1 112 ? -7.466 -1.459 12.562 1.00 96.00 112 GLU A O 1
ATOM 886 N N . GLU A 1 113 ? -5.703 -2.759 13.073 1.00 96.06 113 GLU A N 1
ATOM 887 C CA . GLU A 1 113 ? -6.054 -2.965 14.480 1.00 96.06 113 GLU A CA 1
ATOM 888 C C . GLU A 1 113 ? -5.713 -1.756 15.361 1.00 96.06 113 GLU A C 1
ATOM 890 O O . GLU A 1 113 ? -6.289 -1.594 16.440 1.00 96.06 113 GLU A O 1
ATOM 895 N N . ASN A 1 114 ? -4.816 -0.877 14.908 1.00 94.75 114 ASN A N 1
ATOM 896 C CA . ASN A 1 114 ? -4.424 0.309 15.657 1.00 94.75 114 ASN A CA 1
ATOM 897 C C . ASN A 1 114 ? -5.544 1.377 15.665 1.00 94.75 114 ASN A C 1
ATOM 899 O O . ASN A 1 114 ? -5.858 1.954 14.617 1.00 94.75 114 ASN A O 1
ATOM 903 N N . PRO A 1 115 ? -6.095 1.749 16.842 1.00 94.06 115 PRO A N 1
ATOM 904 C CA . PRO A 1 115 ? -7.160 2.749 16.939 1.00 94.06 115 PRO A CA 1
ATOM 905 C C . PRO A 1 115 ? -6.779 4.134 16.403 1.00 94.06 115 PRO A C 1
ATOM 907 O O . PRO A 1 115 ? -7.662 4.889 15.996 1.00 94.06 115 PRO A O 1
ATOM 910 N N . ALA A 1 116 ? -5.486 4.477 16.380 1.00 92.31 116 ALA A N 1
ATOM 911 C CA . ALA A 1 116 ? -5.010 5.745 15.827 1.00 92.31 116 ALA A CA 1
ATOM 912 C C . ALA A 1 116 ? -5.282 5.871 14.317 1.00 92.31 116 ALA A C 1
ATOM 914 O O . ALA A 1 116 ? -5.447 6.980 13.816 1.00 92.31 116 ALA A O 1
ATOM 915 N N . ASN A 1 117 ? -5.399 4.743 13.611 1.00 94.94 117 ASN A N 1
ATOM 916 C CA . ASN A 1 117 ? -5.529 4.693 12.156 1.00 94.94 117 ASN A CA 1
ATOM 917 C C . ASN A 1 117 ? -6.986 4.555 11.686 1.00 94.94 117 ASN A C 1
ATOM 919 O O . ASN A 1 117 ? -7.241 4.436 10.486 1.00 94.94 117 ASN A O 1
ATOM 923 N N . VAL A 1 118 ? -7.963 4.572 12.604 1.00 94.94 118 VAL A N 1
ATOM 924 C CA . VAL A 1 118 ? -9.375 4.254 12.314 1.00 94.94 118 VAL A CA 1
ATOM 925 C C . VAL A 1 118 ? -9.966 5.080 11.166 1.00 94.94 118 VAL A C 1
ATOM 927 O O . VAL A 1 118 ? -10.731 4.548 10.360 1.00 94.94 118 VAL A O 1
ATOM 930 N N . ASN A 1 119 ? -9.580 6.354 11.043 1.00 93.75 119 ASN A N 1
ATOM 931 C CA . ASN A 1 119 ? -10.056 7.239 9.978 1.00 93.75 119 ASN A CA 1
ATOM 932 C C . ASN A 1 119 ? -9.572 6.770 8.601 1.00 93.75 119 ASN A C 1
ATOM 934 O O . ASN A 1 119 ? -10.374 6.626 7.678 1.00 93.75 119 ASN A O 1
ATOM 938 N N . VAL A 1 120 ? -8.274 6.477 8.485 1.00 94.75 120 VAL A N 1
ATOM 939 C CA . VAL A 1 120 ? -7.655 5.970 7.254 1.00 94.75 120 VAL A CA 1
ATOM 940 C C . VAL A 1 120 ? -8.273 4.627 6.875 1.00 94.75 120 VAL A C 1
ATOM 942 O O . VAL A 1 120 ? -8.719 4.444 5.744 1.00 94.75 120 VAL A O 1
ATOM 945 N N . VAL A 1 121 ? -8.371 3.706 7.836 1.00 96.38 121 VAL A N 1
ATOM 946 C CA . VAL A 1 121 ? -8.926 2.359 7.632 1.00 96.38 121 VAL A CA 1
ATOM 947 C C . VAL A 1 121 ? -10.379 2.419 7.160 1.00 96.38 121 VAL A C 1
ATOM 949 O O . VAL A 1 121 ? -10.761 1.701 6.235 1.00 96.38 121 VAL A O 1
ATOM 952 N N . THR A 1 122 ? -11.193 3.286 7.764 1.00 95.44 122 THR A N 1
ATOM 953 C CA . THR A 1 122 ? -12.603 3.462 7.382 1.00 95.44 122 THR A CA 1
ATOM 954 C C . THR A 1 122 ? -12.716 4.012 5.966 1.00 95.44 122 THR A C 1
ATOM 956 O O . THR A 1 122 ? -13.412 3.422 5.141 1.00 95.44 122 THR A O 1
ATOM 959 N N . ALA A 1 123 ? -11.963 5.065 5.646 1.00 94.19 123 ALA A N 1
ATOM 960 C CA . ALA A 1 123 ? -11.972 5.656 4.313 1.00 94.19 123 ALA A CA 1
ATOM 961 C C . ALA A 1 123 ? -11.530 4.653 3.230 1.00 94.19 123 ALA A C 1
ATOM 963 O O . ALA A 1 123 ? -12.106 4.621 2.140 1.00 94.19 123 ALA A O 1
ATOM 964 N N . VAL A 1 124 ? -10.525 3.810 3.507 1.00 94.69 124 VAL A N 1
ATOM 965 C CA . VAL A 1 124 ? -10.094 2.766 2.561 1.00 94.69 124 VAL A CA 1
ATOM 966 C C . VAL A 1 124 ? -11.175 1.704 2.377 1.00 94.69 124 VAL A C 1
ATOM 968 O O . VAL A 1 124 ? -11.453 1.322 1.241 1.00 94.69 124 VAL A O 1
ATOM 971 N N . LYS A 1 125 ? -11.822 1.249 3.456 1.00 93.38 125 LYS A N 1
ATOM 972 C CA . LYS A 1 125 ? -12.931 0.283 3.372 1.00 93.38 125 LYS A CA 1
ATOM 973 C C . LYS A 1 125 ? -14.081 0.815 2.521 1.00 93.38 125 LYS A C 1
ATOM 975 O O . LYS A 1 125 ? -14.562 0.099 1.647 1.00 93.38 125 LYS A O 1
ATOM 980 N N . GLU A 1 126 ? -14.481 2.066 2.738 1.00 93.06 126 GLU A N 1
ATOM 981 C CA . GLU A 1 126 ? -15.513 2.727 1.933 1.00 93.06 126 GLU A CA 1
ATOM 982 C C . GLU A 1 126 ? -15.100 2.806 0.465 1.00 93.06 126 GLU A C 1
ATOM 984 O O . GLU A 1 126 ? -15.860 2.405 -0.413 1.00 93.06 126 GLU A O 1
ATOM 989 N N . ARG A 1 127 ? -13.866 3.244 0.185 1.00 88.62 127 ARG A N 1
ATOM 990 C CA . ARG A 1 127 ? -13.352 3.323 -1.185 1.00 88.62 127 ARG A CA 1
ATOM 991 C C . ARG A 1 127 ? -13.371 1.969 -1.887 1.00 88.62 127 ARG A C 1
ATOM 993 O O . ARG A 1 127 ? -13.825 1.898 -3.024 1.00 88.62 127 ARG A O 1
ATOM 1000 N N . LEU A 1 128 ? -12.868 0.919 -1.241 1.00 88.19 128 LEU A N 1
ATOM 1001 C CA . LEU A 1 128 ? -12.767 -0.415 -1.838 1.00 88.19 128 LEU A CA 1
ATOM 1002 C C . LEU A 1 128 ? -14.132 -1.076 -2.050 1.00 88.19 128 LEU A C 1
ATOM 1004 O O . LEU A 1 128 ? -14.250 -1.903 -2.941 1.00 88.19 128 LEU A O 1
ATOM 1008 N N . ALA A 1 129 ? -15.167 -0.699 -1.297 1.00 86.50 129 ALA A N 1
ATOM 1009 C CA . ALA A 1 129 ? -16.526 -1.195 -1.524 1.00 86.50 129 ALA A CA 1
ATOM 1010 C C . ALA A 1 129 ? -17.157 -0.692 -2.841 1.00 86.50 129 ALA A C 1
ATOM 1012 O O . ALA A 1 129 ? -18.181 -1.222 -3.271 1.00 86.50 129 ALA A O 1
ATOM 1013 N N . HIS A 1 130 ? -16.577 0.338 -3.466 1.00 77.25 130 HIS A N 1
ATOM 1014 C CA . HIS A 1 130 ? -17.070 0.946 -4.704 1.00 77.25 130 HIS A CA 1
ATOM 1015 C C . HIS A 1 130 ? -16.321 0.502 -5.973 1.00 77.25 130 HIS A C 1
ATOM 1017 O O .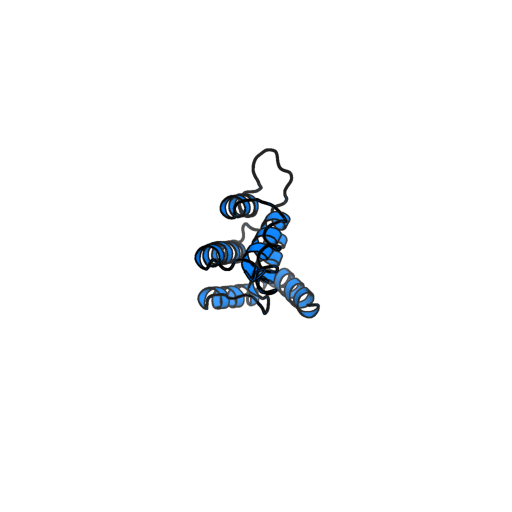 HIS A 1 130 ? -16.639 1.004 -7.054 1.00 77.25 130 HIS A O 1
ATOM 1023 N N . PHE A 1 131 ? -15.355 -0.413 -5.856 1.00 62.38 131 PHE A N 1
ATOM 1024 C CA . PHE A 1 131 ? -14.587 -0.989 -6.966 1.00 62.38 131 PHE A CA 1
ATOM 1025 C C . PHE A 1 131 ? -14.790 -2.503 -7.038 1.00 62.38 131 PHE A C 1
ATOM 1027 O O . PHE A 1 131 ? -14.774 -3.023 -8.175 1.00 62.38 131 PHE A O 1
#

pLDDT: mean 78.71, std 19.59, range [34.91, 96.56]